Protein AF-A0A961RV61-F1 (afdb_monomer_lite)

Sequence (89 aa):
MDVLEQTRHEQFDVEPVNKREKQQPLYAARKKIHPKRAEGTFRKLKWLVMFVTLGIYYLTPWIRWDRGPYAPDQAVLIDLLHRRFYFFF

Secondary structure (DSSP, 8-state):
-GGGSS----------TT-GGG---SSPPPPPPPPPP--SHHHHHHHHHHHHHHHHHHHGGG-B---STTS--BSSEEETTTTEEE---

pLDDT: mean 84.29, std 11.77, range [51.91, 98.44]

Foldseek 3Di:
DPPPPPPPPPPDPDDPPVPVVPDDDPDDDDDDDDDDDPDDDVVVVVVVVVCVVVCCVVCQQVDFADPDPPDGRRQFDQDPPVRDTHHRD

Radius of gyration: 42.59 Å; chains: 1; bounding box: 79×55×105 Å

Structure (mmCIF, N/CA/C/O backbone):
data_AF-A0A961RV61-F1
#
_entry.id   AF-A0A961RV61-F1
#
loop_
_atom_site.group_PDB
_atom_site.id
_atom_site.type_symbol
_atom_site.label_atom_id
_atom_site.label_alt_id
_atom_site.label_comp_id
_atom_site.label_asym_id
_atom_site.label_entity_id
_atom_site.label_seq_id
_atom_site.pdbx_PDB_ins_code
_atom_site.Cartn_x
_atom_site.Cartn_y
_atom_site.Cartn_z
_atom_site.occupancy
_atom_site.B_iso_or_equiv
_atom_site.auth_seq_id
_atom_site.auth_comp_id
_atom_site.auth_asym_id
_atom_site.auth_atom_id
_atom_site.pdbx_PDB_model_num
ATOM 1 N N . MET A 1 1 ? -57.772 -48.877 75.140 1.00 55.12 1 MET A N 1
ATOM 2 C CA . MET A 1 1 ? -57.719 -48.222 73.810 1.00 55.12 1 MET A CA 1
ATOM 3 C C . MET A 1 1 ? -57.002 -46.868 73.910 1.00 55.12 1 MET A C 1
ATOM 5 O O . MET A 1 1 ? -57.168 -46.025 73.046 1.00 55.12 1 MET A O 1
ATOM 9 N N . ASP A 1 2 ? -56.126 -46.695 74.907 1.00 58.66 2 ASP A N 1
ATOM 10 C CA . ASP A 1 2 ? -55.520 -45.407 75.288 1.00 58.66 2 ASP A CA 1
ATOM 11 C C . ASP A 1 2 ? -54.147 -45.132 74.654 1.00 58.66 2 ASP A C 1
ATOM 13 O O . ASP A 1 2 ? -53.531 -44.105 74.902 1.00 58.66 2 ASP A O 1
ATOM 17 N N . VAL A 1 3 ? -53.646 -46.044 73.815 1.00 60.72 3 VAL A N 1
ATOM 18 C CA . VAL A 1 3 ? -52.303 -45.935 73.208 1.00 60.72 3 VAL A CA 1
ATOM 19 C C . VAL A 1 3 ? -52.299 -45.028 71.962 1.00 60.72 3 VAL A C 1
ATOM 21 O O . VAL A 1 3 ? -51.240 -44.636 71.485 1.00 60.72 3 VAL A O 1
ATOM 24 N N . LEU A 1 4 ? -53.473 -44.656 71.435 1.00 57.28 4 LEU A N 1
ATOM 25 C CA . LEU A 1 4 ? -53.599 -43.902 70.178 1.00 57.28 4 LEU A CA 1
ATOM 26 C C . LEU A 1 4 ? -53.711 -42.377 70.354 1.00 57.28 4 LEU A C 1
ATOM 28 O O . LEU A 1 4 ? -53.662 -41.655 69.363 1.00 57.28 4 LEU A O 1
ATOM 32 N N . GLU A 1 5 ? -53.837 -41.868 71.583 1.00 59.50 5 GLU A N 1
ATOM 33 C CA . GLU A 1 5 ? -53.985 -40.422 71.833 1.00 59.50 5 GLU A CA 1
ATOM 34 C C . GLU A 1 5 ? -52.642 -39.699 72.055 1.00 59.50 5 GLU A C 1
ATOM 36 O O . GLU A 1 5 ? -52.568 -38.469 72.019 1.00 59.50 5 GLU A O 1
ATOM 41 N N . GLN A 1 6 ? -51.559 -40.460 72.248 1.00 58.56 6 GLN A N 1
ATOM 42 C CA . GLN A 1 6 ? -50.249 -39.937 72.647 1.00 58.56 6 GLN A CA 1
ATOM 43 C C . GLN A 1 6 ? -49.381 -39.451 71.473 1.00 58.56 6 GLN A C 1
ATOM 45 O O . GLN A 1 6 ? -48.377 -38.777 71.683 1.00 58.56 6 GLN A O 1
ATOM 50 N N . THR A 1 7 ? -49.786 -39.695 70.225 1.00 61.81 7 THR A N 1
ATOM 51 C CA . THR A 1 7 ? -49.157 -39.127 69.017 1.00 61.81 7 THR A CA 1
ATOM 52 C C . THR A 1 7 ? -49.778 -37.786 68.621 1.00 61.81 7 THR A C 1
ATOM 54 O O . THR A 1 7 ? -50.040 -37.522 67.449 1.00 61.81 7 THR A O 1
ATOM 57 N N . ARG A 1 8 ? -50.036 -36.907 69.594 1.00 60.66 8 ARG A N 1
ATOM 58 C CA . ARG A 1 8 ? -50.343 -35.506 69.298 1.00 60.66 8 ARG A CA 1
ATOM 59 C C . ARG A 1 8 ? -49.028 -34.861 68.864 1.00 60.66 8 ARG A C 1
ATOM 61 O O . ARG A 1 8 ? -48.143 -34.647 69.681 1.00 60.66 8 ARG A O 1
ATOM 68 N N . HIS A 1 9 ? -48.868 -34.670 67.559 1.00 51.91 9 HIS A N 1
ATOM 69 C CA . HIS A 1 9 ? -47.661 -34.126 66.947 1.00 51.91 9 HIS A CA 1
ATOM 70 C C . HIS A 1 9 ? -47.294 -32.778 67.585 1.00 51.91 9 HIS A C 1
ATOM 72 O O . HIS A 1 9 ? -47.916 -31.760 67.285 1.00 51.91 9 HIS A O 1
ATOM 78 N N . GLU A 1 10 ? -46.291 -32.761 68.466 1.00 67.19 10 GLU A N 1
ATOM 79 C CA . GLU A 1 10 ? -45.642 -31.521 68.884 1.00 67.19 10 GLU A CA 1
ATOM 80 C C . GLU A 1 10 ? -44.876 -30.983 67.680 1.00 67.19 10 GLU A C 1
ATOM 82 O O . GLU A 1 10 ? -43.774 -31.416 67.340 1.00 67.19 10 GLU A O 1
ATOM 87 N N . GLN A 1 11 ? -45.534 -30.083 66.959 1.00 66.25 11 GLN A N 1
ATOM 88 C CA . GLN A 1 11 ? -44.939 -29.395 65.836 1.00 66.25 11 GLN A CA 1
ATOM 89 C C . GLN A 1 11 ? -43.974 -28.350 66.390 1.00 66.25 11 GLN A C 1
ATOM 91 O O . GLN A 1 11 ? -44.364 -27.242 66.748 1.00 66.25 11 GLN A O 1
ATOM 96 N N . PHE A 1 12 ? -42.705 -28.734 66.497 1.00 69.62 12 PHE A N 1
ATOM 97 C CA . PHE A 1 12 ? -41.630 -27.794 66.773 1.00 69.62 12 PHE A CA 1
ATOM 98 C C . PHE A 1 12 ? -41.575 -26.768 65.639 1.00 69.62 12 PHE A C 1
ATOM 100 O O . PHE A 1 12 ? -41.573 -27.136 64.462 1.00 69.62 12 PHE A O 1
ATOM 107 N N . ASP A 1 13 ? -41.545 -25.484 65.992 1.00 74.12 13 ASP A N 1
ATOM 108 C CA . ASP A 1 13 ? -41.393 -24.394 65.031 1.00 74.12 13 ASP A CA 1
ATOM 109 C C . ASP A 1 13 ? -39.938 -24.358 64.540 1.00 74.12 13 ASP A C 1
ATOM 111 O O . ASP A 1 13 ? -39.075 -23.661 65.077 1.00 74.12 13 ASP A O 1
ATOM 115 N N . VAL A 1 14 ? -39.626 -25.235 63.585 1.00 73.56 14 VAL A N 1
ATOM 116 C CA . VAL A 1 14 ? -38.286 -25.359 63.010 1.00 73.56 14 VAL A CA 1
ATOM 117 C C . VAL A 1 14 ? -38.180 -24.417 61.813 1.00 73.56 14 VAL A C 1
ATOM 119 O O . VAL A 1 14 ? -38.628 -24.735 60.711 1.00 73.56 14 VAL A O 1
ATOM 122 N N . GLU A 1 15 ? -37.553 -23.254 62.004 1.00 75.94 15 GLU A N 1
ATOM 123 C CA . GLU A 1 15 ? -37.155 -22.406 60.876 1.00 75.94 15 GLU A CA 1
ATOM 124 C C . GLU A 1 15 ? -36.012 -23.100 60.104 1.00 75.94 15 GLU A C 1
ATOM 126 O O . GLU A 1 15 ? -34.948 -23.375 60.672 1.00 75.94 15 GLU A O 1
ATOM 131 N N . PRO A 1 16 ? -36.166 -23.369 58.795 1.00 76.19 16 PRO A N 1
ATOM 132 C CA . PRO A 1 16 ? -35.090 -23.941 58.002 1.00 76.19 16 PRO A CA 1
ATOM 133 C C . PRO A 1 16 ? -33.941 -22.934 57.874 1.00 76.19 16 PRO A C 1
ATOM 135 O O . PRO A 1 16 ? -34.098 -21.849 57.313 1.00 76.19 16 PRO A O 1
ATOM 138 N N . VAL A 1 17 ? -32.745 -23.328 58.320 1.00 75.44 17 VAL A N 1
ATOM 139 C CA . VAL A 1 17 ? -31.522 -22.502 58.237 1.00 75.44 17 VAL A CA 1
ATOM 140 C C . VAL A 1 17 ? -31.132 -22.129 56.801 1.00 75.44 17 VAL A C 1
ATOM 142 O O . VAL A 1 17 ? -30.399 -21.169 56.587 1.00 75.44 17 VAL A O 1
ATOM 145 N N . ASN A 1 18 ? -31.651 -22.853 55.803 1.00 76.00 18 ASN A N 1
ATOM 146 C CA . ASN A 1 18 ? -31.375 -22.639 54.384 1.00 76.00 18 ASN A CA 1
ATOM 147 C C . ASN A 1 18 ? -32.564 -21.999 53.640 1.00 76.00 18 ASN A C 1
ATOM 149 O O . ASN A 1 18 ? -32.950 -22.426 52.548 1.00 76.00 18 ASN A O 1
ATOM 153 N N . LYS A 1 19 ? -33.196 -20.996 54.258 1.00 78.06 19 LYS A N 1
ATOM 154 C CA . LYS A 1 19 ? -34.303 -20.241 53.657 1.00 78.06 19 LYS A CA 1
ATOM 155 C C . LYS A 1 19 ? -33.785 -19.460 52.444 1.00 78.06 19 LYS A C 1
ATOM 157 O O . LYS A 1 19 ? -32.899 -18.619 52.583 1.00 78.06 19 LYS A O 1
ATOM 162 N N . ARG A 1 20 ? -34.345 -19.715 51.252 1.00 71.06 20 ARG A N 1
ATOM 163 C CA . ARG A 1 20 ? -33.928 -19.071 49.984 1.00 71.06 20 ARG A CA 1
ATOM 164 C C . ARG A 1 20 ? -33.961 -17.538 50.050 1.00 71.06 20 ARG A C 1
ATOM 166 O O . ARG A 1 20 ? -33.126 -16.889 49.441 1.00 71.06 20 ARG A O 1
ATOM 173 N N . GLU A 1 21 ? -34.869 -16.974 50.843 1.00 74.75 21 GLU A N 1
ATOM 174 C CA . GLU A 1 21 ? -35.005 -15.528 51.083 1.00 74.75 21 GLU A CA 1
ATOM 175 C C . GLU A 1 21 ? -33.790 -14.903 51.791 1.00 74.75 21 GLU A C 1
ATOM 177 O O . GLU A 1 21 ? -33.525 -13.717 51.621 1.00 74.75 21 GLU A O 1
ATOM 182 N N . LYS A 1 22 ? -33.034 -15.693 52.568 1.00 69.50 22 LYS A N 1
ATOM 183 C CA . LYS A 1 22 ? -31.826 -15.253 53.288 1.00 69.50 22 LYS A CA 1
ATOM 184 C C . LYS A 1 22 ? -30.534 -15.527 52.500 1.00 69.50 22 LYS A C 1
ATOM 186 O O . LYS A 1 22 ? -29.455 -15.158 52.962 1.00 69.50 22 LYS A O 1
ATOM 191 N N . GLN A 1 23 ? -30.610 -16.168 51.329 1.00 75.38 23 GLN A N 1
ATOM 192 C CA . GLN A 1 23 ? -29.430 -16.485 50.523 1.00 75.38 23 GLN A CA 1
ATOM 193 C C . GLN A 1 23 ? -28.936 -15.239 49.783 1.00 75.38 23 GLN A C 1
ATOM 195 O O . GLN A 1 23 ? -29.529 -14.795 48.801 1.00 75.38 23 GLN A O 1
ATOM 200 N N . GLN A 1 24 ? -27.821 -14.681 50.251 1.00 79.69 24 GLN A N 1
ATOM 201 C CA . GLN A 1 24 ? -27.116 -13.627 49.529 1.00 79.69 24 GLN A CA 1
ATOM 202 C C . GLN A 1 24 ? -26.329 -14.224 48.352 1.00 79.69 24 GLN A C 1
ATOM 204 O O . GLN A 1 24 ? -25.785 -15.327 48.471 1.00 79.69 24 GLN A O 1
ATOM 209 N N . PRO A 1 25 ? -26.241 -13.524 47.208 1.00 81.81 25 PRO A N 1
ATOM 210 C CA . PRO A 1 25 ? -25.464 -14.000 46.074 1.00 81.81 25 PRO A CA 1
ATOM 211 C C . PRO A 1 25 ? -23.982 -14.131 46.453 1.00 81.81 25 PRO A C 1
ATOM 213 O O . PRO A 1 25 ? -23.343 -13.161 46.847 1.00 81.81 25 PRO A O 1
ATOM 216 N N . LEU A 1 26 ? -23.429 -15.337 46.290 1.00 85.75 26 LEU A N 1
ATOM 217 C CA . LEU A 1 26 ? -22.023 -15.654 46.592 1.00 85.75 26 LEU A CA 1
ATOM 218 C C . LEU A 1 26 ? -21.029 -15.055 45.581 1.00 85.75 26 LEU A C 1
ATOM 220 O O . LEU A 1 26 ? -19.824 -15.050 45.820 1.00 85.75 26 LEU A O 1
ATOM 224 N N . TYR A 1 27 ? -21.527 -14.567 44.443 1.00 87.88 27 TYR A N 1
ATOM 225 C CA . TYR A 1 27 ? -20.720 -14.016 43.361 1.00 87.88 27 TYR A CA 1
ATOM 226 C C . TYR A 1 27 ? -21.269 -12.675 42.893 1.00 87.88 27 TYR A C 1
ATOM 228 O O . TYR A 1 27 ? -22.481 -12.460 42.827 1.00 87.88 27 TYR A O 1
ATOM 236 N N . ALA A 1 28 ? -20.358 -11.791 42.492 1.00 85.00 28 ALA A N 1
ATOM 237 C CA . ALA A 1 28 ? -20.722 -10.539 41.854 1.00 85.00 28 ALA A CA 1
ATOM 238 C C . ALA A 1 28 ? -21.420 -10.794 40.509 1.00 85.00 28 ALA A C 1
ATOM 240 O O . ALA A 1 28 ? -21.021 -11.664 39.729 1.00 85.00 28 ALA A O 1
ATOM 241 N N . ALA A 1 29 ? -22.439 -9.988 40.209 1.00 87.25 29 ALA A N 1
ATOM 242 C CA . ALA A 1 29 ? -23.091 -10.019 38.909 1.00 87.25 29 ALA A CA 1
ATOM 243 C C . ALA A 1 29 ? -22.074 -9.711 37.796 1.00 87.25 29 ALA A C 1
ATOM 245 O O . ALA A 1 29 ? -21.296 -8.756 37.881 1.00 87.25 29 ALA A O 1
ATOM 246 N N . ARG A 1 30 ? -22.083 -10.514 36.724 1.00 88.75 30 ARG A N 1
ATOM 247 C CA . ARG A 1 30 ? -21.190 -10.319 35.574 1.00 88.75 30 ARG A CA 1
ATOM 248 C C . ARG A 1 30 ? -21.424 -8.932 34.971 1.00 88.75 30 ARG A C 1
ATOM 250 O O . ARG A 1 30 ? -22.501 -8.643 34.449 1.00 88.75 30 ARG A O 1
ATOM 257 N N . LYS A 1 31 ? -20.381 -8.101 34.944 1.00 88.75 31 LYS A N 1
ATOM 258 C CA . LYS A 1 31 ? -20.395 -6.847 34.186 1.00 88.75 31 LYS A CA 1
ATOM 259 C C . LYS A 1 31 ? -20.449 -7.166 32.690 1.00 88.75 31 LYS A C 1
ATOM 261 O O . LYS A 1 31 ? -19.623 -7.929 32.188 1.00 88.75 31 LYS A O 1
ATOM 266 N N . LYS A 1 32 ? -21.422 -6.600 31.971 1.00 88.31 32 LYS A N 1
ATOM 267 C CA . LYS A 1 32 ? -21.495 -6.742 30.510 1.00 88.31 32 LYS A CA 1
ATOM 268 C C . LYS A 1 32 ? -20.256 -6.096 29.884 1.00 88.31 32 LYS A C 1
ATOM 270 O O . LYS A 1 32 ? -19.944 -4.940 30.166 1.00 88.31 32 LYS A O 1
ATOM 275 N N . ILE A 1 33 ? -19.537 -6.862 29.067 1.00 87.69 33 ILE A N 1
ATOM 276 C CA . ILE A 1 33 ? -18.369 -6.390 28.321 1.00 87.69 33 ILE A CA 1
ATOM 277 C C . ILE A 1 33 ? -18.874 -5.961 26.948 1.00 87.69 33 ILE A C 1
ATOM 279 O O . ILE A 1 33 ? -19.442 -6.769 26.215 1.00 87.69 33 ILE A O 1
ATOM 283 N N . HIS A 1 34 ? -18.683 -4.688 26.616 1.00 90.25 34 HIS A N 1
ATOM 284 C CA . HIS A 1 34 ? -19.021 -4.143 25.307 1.00 90.25 34 HIS A CA 1
ATOM 285 C C . HIS A 1 34 ? -17.756 -4.023 24.449 1.00 90.25 34 HIS A C 1
ATOM 287 O O . HIS A 1 34 ? -16.681 -3.741 24.987 1.00 90.25 34 HIS A O 1
ATOM 293 N N . PRO A 1 35 ? -17.851 -4.237 23.125 1.00 90.44 35 PRO A N 1
ATOM 294 C CA . PRO A 1 35 ? -16.709 -4.087 22.237 1.00 90.44 35 PRO A CA 1
ATOM 295 C C . PRO A 1 35 ? -16.195 -2.646 22.263 1.00 90.44 35 PRO A C 1
ATOM 297 O O . PRO A 1 35 ? -16.963 -1.684 22.208 1.00 90.44 35 PRO A O 1
ATOM 300 N N . LYS A 1 36 ? -14.870 -2.497 22.328 1.00 84.12 36 LYS A N 1
ATOM 301 C CA . LYS A 1 36 ? -14.220 -1.191 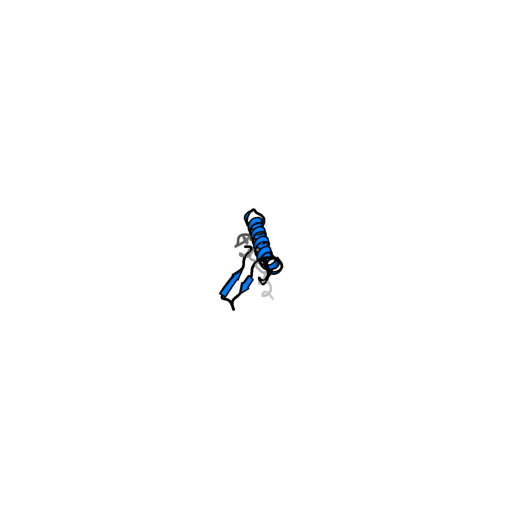22.209 1.00 84.12 36 LYS A CA 1
ATOM 302 C C . LYS A 1 36 ? -14.351 -0.695 20.769 1.00 84.12 36 LYS A C 1
ATOM 304 O O . LYS A 1 36 ? -14.258 -1.480 19.825 1.00 84.12 36 LYS A O 1
ATOM 309 N N . ARG A 1 37 ? -14.556 0.614 20.606 1.00 83.25 37 ARG A N 1
ATOM 310 C CA . ARG A 1 37 ? -14.706 1.265 19.299 1.00 83.25 37 ARG A CA 1
ATOM 311 C C . ARG A 1 37 ? -13.524 0.901 18.392 1.00 83.25 37 ARG A C 1
ATOM 313 O O . ARG A 1 37 ? -12.372 1.116 18.760 1.00 83.25 37 ARG A O 1
ATOM 320 N N . ALA A 1 38 ? -13.818 0.337 17.224 1.00 81.69 38 ALA A N 1
ATOM 321 C CA . ALA A 1 38 ? -12.817 -0.194 16.300 1.00 81.69 38 ALA A CA 1
ATOM 322 C C . ALA A 1 38 ? -12.469 0.785 15.165 1.00 81.69 38 ALA A C 1
ATOM 324 O O . ALA A 1 38 ? -12.135 0.360 14.059 1.00 81.69 38 ALA A O 1
ATOM 325 N N . GLU A 1 39 ? -12.556 2.089 15.420 1.00 85.88 39 GLU A N 1
ATOM 326 C CA . GLU A 1 39 ? -12.200 3.146 14.470 1.00 85.88 39 GLU A CA 1
ATOM 327 C C . GLU A 1 39 ? -10.975 3.928 14.962 1.00 85.88 39 GLU A C 1
ATOM 329 O O . GLU A 1 39 ? -10.668 3.932 16.152 1.00 85.88 39 GLU A O 1
ATOM 334 N N . GLY A 1 40 ? -10.267 4.593 14.049 1.00 93.06 40 GLY A N 1
ATOM 335 C CA . GLY A 1 40 ? -9.130 5.438 14.407 1.00 93.06 40 GLY A CA 1
ATOM 336 C C . GLY A 1 40 ? -8.142 5.638 13.264 1.00 93.06 40 GLY A C 1
ATOM 337 O O . GLY A 1 40 ? -8.245 5.016 12.202 1.00 93.06 40 GLY A O 1
ATOM 338 N N . THR A 1 41 ? -7.160 6.503 13.506 1.00 94.44 41 THR A N 1
ATOM 339 C CA . THR A 1 41 ? -6.084 6.852 12.566 1.00 94.44 41 THR A CA 1
ATOM 340 C C . THR A 1 41 ? -5.274 5.628 12.143 1.00 94.44 41 THR A C 1
ATOM 342 O O . THR A 1 41 ? -5.103 5.399 10.950 1.00 94.44 41 THR A O 1
ATOM 345 N N . PHE A 1 42 ? -4.874 4.772 13.087 1.00 93.38 42 PHE A N 1
ATOM 346 C CA . PHE A 1 42 ? -4.100 3.558 12.798 1.00 93.38 42 PHE A CA 1
ATOM 347 C C . PHE A 1 42 ? -4.831 2.568 11.891 1.00 93.38 42 PHE A C 1
ATOM 349 O O . PHE A 1 42 ? -4.213 1.939 11.036 1.00 93.38 42 PHE A O 1
ATOM 356 N N . ARG A 1 43 ? -6.158 2.443 12.024 1.00 93.12 43 ARG A N 1
ATOM 357 C CA . ARG A 1 43 ? -6.938 1.568 11.142 1.00 93.12 43 ARG A CA 1
ATOM 358 C C . ARG A 1 43 ? -6.951 2.123 9.723 1.00 93.12 43 ARG A C 1
ATOM 360 O O . ARG A 1 43 ? -6.701 1.368 8.791 1.00 93.12 43 ARG A O 1
ATOM 367 N N . LYS A 1 44 ? -7.189 3.429 9.565 1.00 94.75 44 LYS A N 1
ATOM 368 C CA . LYS A 1 44 ? -7.131 4.101 8.257 1.00 94.75 44 LYS A CA 1
ATOM 369 C C . LYS A 1 44 ? -5.744 3.963 7.627 1.00 94.75 44 LYS A C 1
ATOM 371 O O . LYS A 1 44 ? -5.663 3.574 6.471 1.00 94.75 44 LYS A O 1
ATOM 376 N N . LEU A 1 45 ? -4.679 4.176 8.404 1.00 97.06 45 LEU A N 1
ATOM 377 C CA . LEU A 1 45 ? -3.300 3.987 7.953 1.00 97.06 45 LEU A CA 1
ATOM 378 C C . LEU A 1 45 ? -3.045 2.544 7.506 1.00 97.06 45 LEU A C 1
ATOM 380 O O . LEU A 1 45 ? -2.515 2.340 6.423 1.00 97.06 45 LEU A O 1
ATOM 384 N N . LYS A 1 46 ? -3.477 1.540 8.283 1.00 96.38 46 LYS A N 1
ATOM 385 C CA . LYS A 1 46 ? -3.358 0.125 7.898 1.00 96.38 46 LYS A CA 1
ATOM 386 C C . LYS A 1 46 ? -4.005 -0.134 6.542 1.00 96.38 46 LYS A C 1
ATOM 388 O O . LYS A 1 46 ? -3.399 -0.775 5.695 1.00 96.38 46 LYS A O 1
ATOM 393 N N . TRP A 1 47 ? -5.241 0.329 6.350 1.00 97.69 47 TRP A N 1
ATOM 394 C CA . TRP A 1 47 ? -5.951 0.137 5.084 1.00 97.69 47 TRP A CA 1
ATOM 395 C C . TRP A 1 47 ? -5.280 0.894 3.943 1.00 97.69 47 TRP A C 1
ATOM 397 O O . TRP A 1 47 ? -5.114 0.313 2.881 1.00 97.69 47 TRP A O 1
ATOM 407 N N . LEU A 1 48 ? -4.829 2.129 4.170 1.00 98.06 48 LEU A N 1
ATOM 408 C CA . LEU A 1 48 ? -4.084 2.904 3.180 1.00 98.06 48 LEU A CA 1
ATOM 409 C C . LEU A 1 48 ? -2.816 2.165 2.738 1.00 98.06 48 LEU A C 1
ATOM 411 O O . LEU A 1 48 ? -2.643 1.921 1.551 1.00 98.06 48 LEU A O 1
ATOM 415 N N . VAL A 1 49 ? -1.969 1.758 3.688 1.00 98.25 49 VAL A N 1
ATOM 416 C CA . VAL A 1 49 ? -0.734 1.011 3.404 1.00 98.25 49 VAL A CA 1
ATOM 417 C C . VAL A 1 49 ? -1.055 -0.284 2.667 1.00 98.25 49 VAL A C 1
ATOM 419 O O . VAL A 1 49 ? -0.414 -0.582 1.669 1.00 98.25 49 VAL A O 1
ATOM 422 N N . MET A 1 50 ? -2.077 -1.018 3.110 1.00 98.12 50 MET A N 1
ATOM 423 C CA . MET A 1 50 ? -2.522 -2.248 2.458 1.00 98.12 50 MET A CA 1
ATOM 424 C C . MET A 1 50 ? -2.962 -2.006 1.007 1.00 98.12 50 MET A C 1
ATOM 426 O O . MET A 1 50 ? -2.570 -2.759 0.125 1.00 98.12 50 MET A O 1
ATOM 430 N N . PHE A 1 51 ? -3.747 -0.961 0.735 1.00 98.44 51 PHE A N 1
ATOM 431 C CA . PHE A 1 51 ? -4.149 -0.622 -0.631 1.00 98.44 51 PHE A CA 1
ATOM 432 C C . PHE A 1 51 ? -2.960 -0.204 -1.493 1.00 98.44 51 PHE A C 1
ATOM 434 O O . PHE A 1 51 ? -2.884 -0.618 -2.643 1.00 98.44 51 PHE A O 1
ATOM 441 N N . VAL A 1 52 ? -2.023 0.573 -0.946 1.00 98.31 52 VAL A N 1
ATOM 442 C CA . VAL A 1 52 ? -0.825 1.008 -1.673 1.00 98.31 52 VAL A CA 1
ATOM 443 C C . VAL A 1 52 ? 0.057 -0.185 -2.033 1.00 98.31 52 VAL A C 1
ATOM 445 O O . VAL A 1 52 ? 0.432 -0.333 -3.192 1.00 98.31 52 VAL A O 1
ATOM 448 N N . THR A 1 53 ? 0.369 -1.064 -1.079 1.00 97.75 53 THR A N 1
ATOM 449 C CA . THR A 1 53 ? 1.251 -2.210 -1.339 1.00 97.75 53 THR A CA 1
ATOM 450 C C . THR A 1 53 ? 0.608 -3.233 -2.265 1.00 97.75 53 THR A C 1
ATOM 452 O O . THR A 1 53 ? 1.279 -3.740 -3.162 1.00 97.75 53 THR A O 1
ATOM 455 N N . LEU A 1 54 ? -0.693 -3.500 -2.108 1.00 98.06 54 LEU A N 1
ATOM 456 C CA . LEU A 1 54 ? -1.434 -4.349 -3.041 1.00 98.06 54 LEU A CA 1
ATOM 457 C C . LEU A 1 54 ? -1.531 -3.705 -4.421 1.00 98.06 54 LEU A C 1
ATOM 459 O O . LEU A 1 54 ? -1.378 -4.401 -5.415 1.00 98.06 54 LEU A O 1
ATOM 463 N N . GLY A 1 55 ? -1.740 -2.390 -4.489 1.00 97.62 55 GLY A N 1
ATOM 464 C CA . GLY A 1 55 ? -1.732 -1.637 -5.737 1.00 97.62 55 GLY A CA 1
ATOM 465 C C . GLY A 1 55 ? -0.404 -1.790 -6.466 1.00 97.62 55 GLY A C 1
ATOM 466 O O . GLY A 1 55 ? -0.396 -2.136 -7.635 1.00 97.62 55 GLY A O 1
ATOM 467 N N . ILE A 1 56 ? 0.727 -1.637 -5.776 1.00 95.88 56 ILE A N 1
ATOM 468 C CA . ILE A 1 56 ? 2.046 -1.885 -6.374 1.00 95.88 56 ILE A CA 1
ATOM 469 C C . ILE A 1 56 ? 2.141 -3.341 -6.858 1.00 95.88 56 ILE A C 1
ATOM 471 O O . ILE A 1 56 ? 2.387 -3.579 -8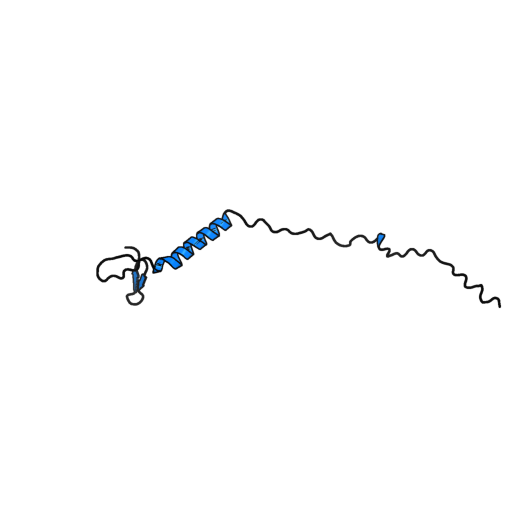.035 1.00 95.88 56 ILE A O 1
ATOM 475 N N . TYR A 1 57 ? 1.859 -4.321 -5.996 1.00 95.19 57 TYR A N 1
ATOM 476 C CA . TYR A 1 57 ? 1.964 -5.743 -6.347 1.00 95.19 57 TYR A CA 1
ATOM 477 C C . TYR A 1 57 ? 1.109 -6.136 -7.567 1.00 95.19 57 TYR A C 1
ATOM 479 O O . TYR A 1 57 ? 1.584 -6.839 -8.457 1.00 95.19 57 TYR A O 1
ATOM 487 N N . TYR A 1 58 ? -0.136 -5.655 -7.625 1.00 96.00 58 TYR A N 1
ATOM 488 C CA . TYR A 1 58 ? -1.112 -6.000 -8.661 1.00 96.00 58 TYR A CA 1
ATOM 489 C C . TYR A 1 58 ? -1.209 -4.997 -9.812 1.00 96.00 58 TYR A C 1
ATOM 491 O O . TYR A 1 58 ? -2.040 -5.191 -10.685 1.00 96.00 58 TYR A O 1
ATOM 499 N N . LEU A 1 59 ? -0.438 -3.914 -9.848 1.00 94.94 59 LEU A N 1
ATOM 500 C CA . LEU A 1 59 ? -0.443 -3.002 -11.001 1.00 94.94 59 LEU A CA 1
ATOM 501 C C . LEU A 1 59 ? 0.902 -3.004 -11.708 1.00 94.94 59 LEU A C 1
ATOM 503 O O . LEU A 1 59 ? 0.935 -2.950 -12.934 1.00 94.94 59 LEU A O 1
ATOM 507 N N . THR A 1 60 ? 2.006 -3.146 -10.971 1.00 93.31 60 THR A N 1
ATOM 508 C CA . THR A 1 60 ? 3.360 -3.082 -11.528 1.00 93.31 60 THR A CA 1
ATOM 509 C C . THR A 1 60 ? 3.604 -3.972 -12.758 1.00 93.31 60 THR A C 1
ATOM 511 O O . THR A 1 60 ? 4.185 -3.444 -13.706 1.00 93.31 60 THR A O 1
ATOM 514 N N . PRO A 1 61 ? 3.170 -5.249 -12.843 1.00 91.00 61 PRO A N 1
ATOM 515 C CA . PRO A 1 61 ? 3.479 -6.064 -14.022 1.00 91.00 61 PRO A CA 1
ATOM 516 C C . PRO A 1 61 ? 2.678 -5.676 -15.278 1.00 91.00 61 PRO A C 1
ATOM 518 O O . PRO A 1 61 ? 3.024 -6.115 -16.370 1.00 91.00 61 PRO A O 1
ATOM 521 N N . TRP A 1 62 ? 1.650 -4.828 -15.155 1.00 92.44 62 TRP A N 1
ATOM 522 C CA . TRP A 1 62 ? 0.878 -4.303 -16.289 1.00 92.44 62 TRP A CA 1
ATOM 523 C C . TRP A 1 62 ? 1.362 -2.935 -16.780 1.00 92.44 62 TRP A C 1
ATOM 525 O O . TRP A 1 62 ? 0.912 -2.464 -17.825 1.00 92.44 62 TRP A O 1
ATOM 535 N N . ILE A 1 63 ? 2.272 -2.281 -16.052 1.00 91.31 63 ILE A N 1
ATOM 536 C CA . ILE A 1 63 ? 2.827 -0.993 -16.472 1.00 91.31 63 ILE A CA 1
ATOM 537 C C . ILE A 1 63 ? 3.868 -1.255 -17.560 1.00 91.31 63 ILE A C 1
ATOM 539 O O . ILE A 1 63 ? 4.938 -1.809 -17.296 1.00 91.31 63 ILE A O 1
ATOM 543 N N . ARG A 1 64 ? 3.553 -0.827 -18.785 1.00 89.94 64 ARG A N 1
ATOM 544 C CA . ARG A 1 64 ? 4.488 -0.837 -19.912 1.00 89.94 64 ARG A CA 1
ATOM 545 C C . ARG A 1 64 ? 5.278 0.472 -19.945 1.00 89.94 64 ARG A C 1
ATOM 547 O O . ARG A 1 64 ? 4.726 1.541 -19.697 1.00 89.94 64 ARG A O 1
ATOM 554 N N . TRP A 1 65 ? 6.566 0.377 -20.226 1.00 90.81 65 TRP A N 1
ATOM 555 C CA . TRP A 1 65 ? 7.532 1.455 -20.277 1.00 90.81 65 TRP A CA 1
ATOM 556 C C . TRP A 1 65 ? 8.538 1.200 -21.400 1.00 90.81 65 TRP A C 1
ATOM 558 O O . TRP A 1 65 ? 9.312 0.243 -21.341 1.00 90.81 65 TRP A O 1
ATOM 568 N N . ASP A 1 66 ? 8.525 2.060 -22.416 1.00 87.88 66 ASP A N 1
ATOM 569 C CA . ASP A 1 66 ? 9.442 1.963 -23.549 1.00 87.88 66 ASP A CA 1
ATOM 570 C C . ASP A 1 66 ? 10.844 2.460 -23.164 1.00 87.88 66 ASP A C 1
ATOM 572 O O . ASP A 1 66 ? 11.006 3.561 -22.637 1.00 87.88 66 ASP A O 1
ATOM 576 N N . ARG A 1 67 ? 11.861 1.629 -23.415 1.00 85.50 67 ARG A N 1
ATOM 577 C CA . ARG A 1 67 ? 13.284 1.918 -23.144 1.00 85.50 67 ARG A CA 1
ATOM 578 C C . ARG A 1 67 ? 14.126 1.967 -24.417 1.00 85.50 67 ARG A C 1
ATOM 580 O O . ARG A 1 67 ? 15.352 2.011 -24.347 1.00 85.50 67 ARG A O 1
ATOM 587 N N . GLY A 1 68 ? 13.474 1.970 -25.575 1.00 85.62 68 GLY A N 1
ATOM 588 C CA . GLY A 1 68 ? 14.122 1.970 -26.871 1.00 85.62 68 GLY A CA 1
ATOM 589 C C . GLY A 1 68 ? 14.248 0.575 -27.491 1.00 85.62 68 GLY A C 1
ATOM 590 O O . GLY A 1 68 ? 13.819 -0.433 -26.921 1.00 85.62 68 GLY A O 1
ATOM 591 N N . PRO A 1 69 ? 14.828 0.505 -28.699 1.00 84.00 69 PRO A N 1
ATOM 592 C CA . PRO A 1 69 ? 14.827 -0.704 -29.512 1.00 84.00 69 PRO A CA 1
ATOM 593 C C . PRO A 1 69 ? 15.513 -1.883 -28.813 1.00 84.00 69 PRO A C 1
ATOM 595 O O . PRO A 1 69 ? 16.574 -1.723 -28.210 1.00 84.00 69 PRO A O 1
ATOM 598 N N . TYR A 1 70 ? 14.935 -3.080 -28.949 1.00 82.31 70 TYR A N 1
ATOM 599 C CA . TYR A 1 70 ? 15.460 -4.351 -28.419 1.00 82.31 70 TYR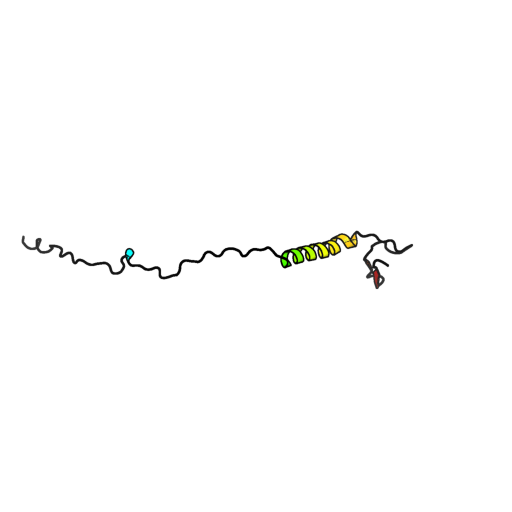 A CA 1
ATOM 600 C C . TYR A 1 70 ? 15.470 -4.494 -26.885 1.00 82.31 70 TYR A C 1
ATOM 602 O O . TYR A 1 70 ? 15.953 -5.508 -26.375 1.00 82.31 70 TYR A O 1
ATOM 610 N N . ALA A 1 71 ? 14.924 -3.528 -26.139 1.00 83.06 71 ALA A N 1
ATOM 611 C CA . ALA A 1 71 ? 14.728 -3.638 -24.697 1.00 83.06 71 ALA A CA 1
ATOM 612 C C . ALA A 1 71 ? 13.303 -4.125 -24.364 1.00 83.06 71 ALA A C 1
ATOM 614 O O . ALA A 1 71 ? 12.356 -3.774 -25.069 1.00 83.06 71 ALA A O 1
ATOM 615 N N . PRO A 1 72 ? 13.115 -4.901 -23.279 1.00 85.81 72 PRO A N 1
ATOM 616 C CA . PRO A 1 72 ? 11.783 -5.225 -22.784 1.00 85.81 72 PRO A CA 1
ATOM 617 C C . PRO A 1 72 ? 11.025 -3.954 -22.412 1.00 85.81 72 PRO A C 1
ATOM 619 O O . PRO A 1 72 ? 11.604 -3.033 -21.830 1.00 85.81 72 PRO A O 1
ATOM 622 N N . ASP A 1 73 ? 9.724 -3.947 -22.659 1.00 88.25 73 ASP A N 1
ATOM 623 C CA . ASP A 1 73 ? 8.844 -2.802 -22.455 1.00 88.25 73 ASP A CA 1
ATOM 624 C C . ASP A 1 73 ? 8.091 -2.853 -21.119 1.00 88.25 73 ASP A C 1
ATOM 626 O O . ASP A 1 73 ? 7.120 -2.138 -20.938 1.00 88.25 73 ASP A O 1
ATOM 630 N N . GLN A 1 74 ? 8.476 -3.706 -20.169 1.00 90.06 74 GLN A N 1
ATOM 631 C CA . GLN A 1 74 ? 7.841 -3.772 -18.849 1.00 90.06 74 GLN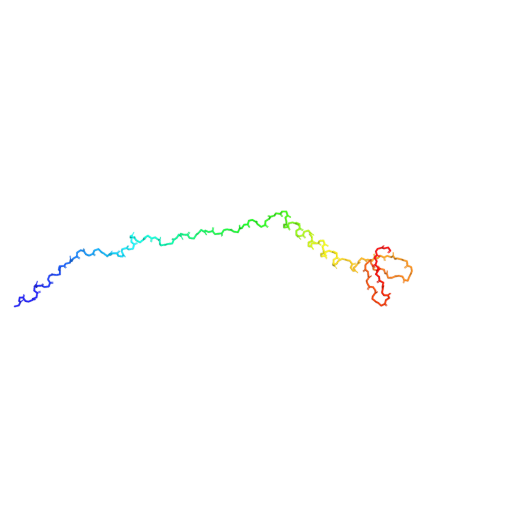 A CA 1
ATOM 632 C C . GLN A 1 74 ? 8.547 -2.840 -17.856 1.00 90.06 74 GLN A C 1
ATOM 634 O O . GLN A 1 74 ? 9.762 -2.933 -17.681 1.00 90.06 74 GLN A O 1
ATOM 639 N N . ALA A 1 75 ? 7.804 -1.984 -17.150 1.00 89.69 75 ALA A N 1
ATOM 640 C CA . ALA A 1 75 ? 8.376 -0.962 -16.269 1.00 89.69 75 ALA A CA 1
ATOM 641 C C . ALA A 1 75 ? 9.319 -1.524 -15.198 1.00 89.69 75 ALA A C 1
ATOM 643 O O . ALA A 1 75 ? 10.411 -0.995 -15.008 1.00 89.69 75 ALA A O 1
ATOM 644 N N . VAL A 1 76 ? 8.930 -2.622 -14.545 1.00 90.56 76 VAL A N 1
ATOM 645 C CA . VAL A 1 76 ? 9.776 -3.344 -13.588 1.00 90.56 76 VAL A 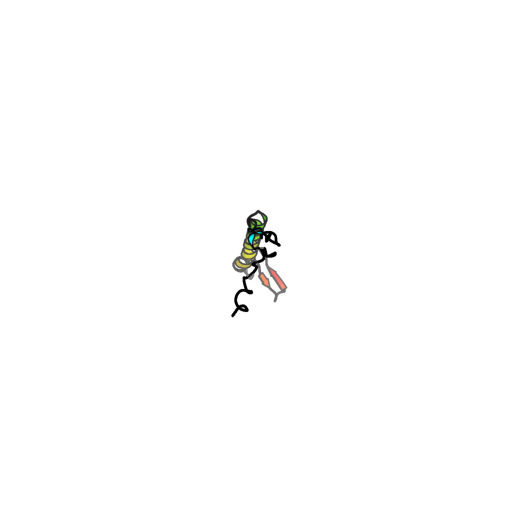CA 1
ATOM 646 C C . VAL A 1 76 ? 9.876 -4.799 -14.023 1.00 90.56 76 VAL A C 1
ATOM 648 O O . VAL A 1 76 ? 8.864 -5.501 -14.051 1.00 90.56 76 VAL A O 1
ATOM 651 N N . LEU A 1 77 ? 11.085 -5.246 -14.358 1.00 91.19 77 LEU A N 1
ATOM 652 C CA . LEU A 1 77 ? 11.357 -6.607 -14.822 1.00 91.19 77 LEU A CA 1
ATOM 653 C C . LEU A 1 77 ? 12.659 -7.132 -14.209 1.00 91.19 77 LEU A C 1
ATOM 655 O O . LEU A 1 77 ? 13.691 -6.463 -14.231 1.00 91.19 77 LEU A O 1
ATOM 659 N N . ILE A 1 78 ? 12.611 -8.357 -13.689 1.00 90.19 78 ILE A N 1
ATOM 660 C CA . ILE A 1 78 ? 13.787 -9.084 -13.209 1.00 90.19 78 ILE A CA 1
ATOM 661 C C . ILE A 1 78 ? 14.152 -10.125 -14.264 1.00 90.19 78 ILE A C 1
ATOM 663 O O . ILE A 1 78 ? 13.443 -11.115 -14.432 1.00 90.19 78 ILE A O 1
ATOM 667 N N . ASP A 1 79 ? 15.258 -9.903 -14.967 1.00 90.06 79 ASP A N 1
ATOM 668 C CA . ASP A 1 79 ? 15.806 -10.843 -15.938 1.00 90.06 79 ASP A CA 1
ATOM 669 C C . ASP A 1 79 ? 16.918 -11.666 -15.281 1.00 90.06 79 ASP A C 1
ATOM 671 O O . ASP A 1 79 ? 18.060 -11.225 -15.118 1.00 90.06 79 ASP A O 1
ATOM 675 N N . LEU A 1 80 ? 16.570 -12.889 -14.885 1.00 91.94 80 LEU A N 1
ATOM 676 C CA . LEU A 1 80 ? 17.502 -13.811 -14.238 1.00 91.94 80 LEU A CA 1
ATOM 677 C C . LEU A 1 80 ? 18.500 -14.433 -15.222 1.00 91.94 80 LEU A C 1
ATOM 679 O O . LEU A 1 80 ? 19.610 -14.772 -14.814 1.00 91.94 80 LEU A O 1
ATOM 683 N N . LEU A 1 81 ? 18.133 -14.563 -16.502 1.00 92.00 81 LEU A N 1
ATOM 684 C CA . LEU A 1 81 ? 18.977 -15.190 -17.521 1.00 92.00 81 LEU A CA 1
ATOM 685 C C . LEU A 1 81 ? 20.186 -14.304 -17.827 1.00 92.00 81 LEU A C 1
ATOM 687 O O . LEU A 1 81 ? 21.325 -14.771 -17.829 1.00 92.00 81 LEU A O 1
ATOM 691 N N . HIS A 1 82 ? 19.939 -13.008 -18.011 1.00 90.69 82 HIS A N 1
ATOM 692 C CA . HIS A 1 82 ? 20.990 -12.029 -18.279 1.00 90.69 82 HIS A CA 1
ATOM 693 C C . HIS A 1 82 ? 21.520 -11.350 -17.008 1.00 90.69 82 HIS A C 1
ATOM 695 O O . HIS A 1 82 ? 22.431 -10.529 -17.101 1.00 90.69 82 HIS A O 1
ATOM 701 N N . ARG A 1 83 ? 20.991 -11.701 -15.822 1.00 93.31 83 ARG A N 1
ATOM 702 C CA . ARG A 1 83 ? 21.316 -11.094 -14.513 1.00 93.31 83 ARG A CA 1
ATOM 703 C C . ARG A 1 83 ? 21.110 -9.575 -14.507 1.00 93.31 83 ARG A C 1
ATOM 705 O O . ARG A 1 83 ? 21.949 -8.824 -14.011 1.00 93.31 83 ARG A O 1
ATOM 712 N N . ARG A 1 84 ? 19.998 -9.117 -15.085 1.00 89.38 84 ARG A N 1
ATOM 713 C CA . ARG A 1 84 ? 19.652 -7.696 -15.216 1.00 89.38 84 ARG A CA 1
ATOM 714 C C . ARG A 1 84 ? 18.384 -7.375 -14.438 1.00 89.38 84 ARG A C 1
ATOM 716 O O . ARG A 1 84 ? 17.425 -8.140 -14.434 1.00 89.38 84 ARG A O 1
ATOM 723 N N . PHE A 1 85 ? 18.376 -6.201 -13.820 1.00 90.50 85 PHE A N 1
ATOM 724 C CA . PHE A 1 85 ? 17.203 -5.627 -13.172 1.00 90.50 85 PHE A CA 1
ATOM 725 C C . PHE A 1 85 ? 16.801 -4.379 -13.943 1.00 90.50 85 PHE A C 1
ATOM 727 O O . PHE A 1 85 ? 17.595 -3.452 -14.086 1.00 90.50 85 PHE A O 1
ATOM 734 N N . TYR A 1 86 ? 15.583 -4.382 -14.460 1.00 88.69 86 TYR A N 1
ATOM 735 C CA . TYR A 1 86 ? 15.027 -3.297 -15.246 1.00 88.69 86 TYR A CA 1
ATOM 736 C C . TYR A 1 86 ? 14.011 -2.516 -14.409 1.00 88.69 86 TYR A C 1
ATOM 738 O O . TYR A 1 86 ? 13.095 -3.109 -13.837 1.00 88.69 86 TYR A O 1
ATOM 746 N N . PHE A 1 87 ? 14.168 -1.191 -14.380 1.00 88.44 87 PHE A N 1
ATOM 747 C CA . PHE A 1 87 ? 13.254 -0.223 -13.763 1.00 88.44 87 PHE A CA 1
ATOM 748 C C . PHE A 1 87 ? 12.879 0.867 -14.791 1.00 88.44 87 PHE A C 1
ATOM 750 O O . PHE A 1 87 ? 13.091 0.700 -15.989 1.00 88.44 87 PHE A O 1
ATOM 757 N N . PHE A 1 88 ? 12.308 1.986 -14.347 1.00 80.56 88 PHE A N 1
ATOM 758 C CA . PHE A 1 88 ? 11.752 3.034 -15.212 1.00 80.56 88 PHE A CA 1
ATOM 759 C C . PHE A 1 88 ? 12.766 3.821 -16.082 1.00 80.56 88 PHE A C 1
ATOM 761 O O . PHE A 1 88 ? 12.328 4.636 -16.882 1.00 80.56 88 PHE A O 1
ATOM 768 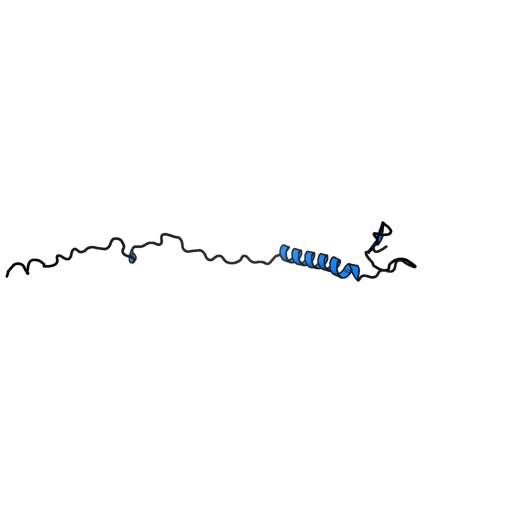N N . PHE A 1 89 ? 14.087 3.644 -15.959 1.00 73.12 89 PHE A N 1
ATOM 769 C CA . PHE A 1 89 ? 15.095 4.325 -16.794 1.00 73.12 89 PHE A CA 1
ATOM 770 C C . PHE A 1 89 ? 16.300 3.425 -17.073 1.00 73.12 89 PHE A C 1
ATOM 772 O O . PHE A 1 89 ? 16.570 2.530 -16.237 1.00 73.12 89 PHE A O 1
#